Protein AF-A0A0S4X350-F1 (afdb_monomer)

Organism: Ralstonia solanacearum (NCBI:txid305)

Mean predicted aligned error: 10.03 Å

pLDDT: mean 77.31, std 16.61, range [28.33, 95.75]

InterPro domains:
  IPR007729 2-keto-3-deoxy-galactonokinase [PF05035] (8-112)
  IPR042257 2-keto-3-deoxy-galactonokinase, C-terminal domain [G3DSA:3.30.420.310] (6-149)

Nearest PDB structures (foldseek):
  3t69-assembly1_A  TM=7.225E-01  e=5.177E-03  Sinorhizobium meliloti 1021
  7ywj-assembly2_B  TM=5.240E-01  e=4.163E+00  Brevibacillus parabrevis

Radius of gyration: 18.85 Å; Cα contacts (8 Å, |Δi|>4): 206; chains: 1; bounding box: 39×32×60 Å

Foldseek 3Di:
DPPPPPQPLVVVLLCLCAPDPLVVLQVSDAQPAADLVLLQQLLVCCVPVNLVVQSVVLVVCSVPHPDDNNSSRSSNSSVSVSVVVVCLPPDPVHPDALQDEAEADDDPRNLVSNVSVLVVDSSNNHHYHYDDPVRHVCPVVVVVVVVCVVVVNDDDDPPDDD

Sequence (162 aa):
MCIRDRQLAGELLHVITHNTILADSLDSDFAGEVDPEMLLAGARSAGSIGLGRACFMVRTLGQFTIYERNARANFLLGAVLGADLLTLKNSSAIRMNPGTQFVITGKPLLREALAVLVSDDDFFSGKVTVTSSEQQEHLAGCGAIAVARERGLVQTLKVAQA

Solvent-accessible surface area (backbone atoms only — not comparable to full-atom values): 9136 Å² total; per-residue (Å²): 97,81,84,75,69,84,49,64,49,62,60,46,47,51,42,43,29,61,72,40,90,47,10,79,48,34,74,54,47,77,50,85,60,85,42,68,68,35,18,52,51,14,18,53,37,10,72,74,68,33,50,74,54,36,55,52,44,42,44,49,43,59,74,74,51,90,64,51,58,46,45,43,28,16,20,49,50,18,14,42,53,36,44,52,53,53,48,49,66,70,34,85,88,46,87,66,53,45,68,49,50,41,52,40,72,76,58,70,67,60,34,52,47,50,50,52,57,44,71,76,34,85,62,54,68,20,61,75,43,77,60,55,72,76,75,49,75,49,48,68,57,54,49,52,52,54,54,33,40,78,69,69,73,48,82,85,77,77,77,78,87,127

Secondary structure (DSSP, 8-state):
-B--S--HHHHHHHHHHHHSTTHHHHTT---SS--HHHHHHHHHHHHHH-HHHHHHHHHHHHHHS---HHHHHHHHHHHHHHHHHHHHHH-SSS---TT--EEE-SSHHHHHHHHHHHHT-TT--SPEEEPPHHHHTTHHHHHHHHHHHHTTSS--------

Structure (mmCIF, N/CA/C/O backbone):
data_AF-A0A0S4X350-F1
#
_entry.id   AF-A0A0S4X350-F1
#
loop_
_atom_site.group_PDB
_atom_site.id
_atom_site.type_symbol
_atom_site.label_atom_id
_atom_site.label_alt_id
_atom_site.label_comp_id
_atom_site.label_asym_id
_atom_site.label_entity_id
_atom_site.label_seq_id
_atom_site.pdbx_PDB_ins_code
_atom_site.Cartn_x
_atom_site.Cartn_y
_atom_site.Cartn_z
_atom_site.occupancy
_atom_site.B_iso_or_equiv
_atom_site.auth_seq_id
_atom_site.auth_comp_id
_atom_site.auth_asym_id
_atom_site.auth_atom_id
_atom_site.pdbx_PDB_model_num
ATOM 1 N N . MET A 1 1 ? -12.229 2.391 8.511 1.00 31.06 1 MET A N 1
ATOM 2 C CA . MET A 1 1 ? -12.027 0.931 8.363 1.00 31.06 1 MET A CA 1
ATOM 3 C C . MET A 1 1 ? -10.586 0.626 8.743 1.00 31.06 1 MET A C 1
ATOM 5 O O . MET A 1 1 ? -9.697 1.250 8.186 1.00 31.06 1 MET A O 1
ATOM 9 N N . CYS A 1 2 ? -10.349 -0.216 9.752 1.00 28.33 2 CYS A N 1
ATOM 10 C CA . CYS A 1 2 ? -8.988 -0.596 10.142 1.00 28.33 2 CYS A CA 1
ATOM 11 C C . CYS A 1 2 ? -8.604 -1.795 9.272 1.00 28.33 2 CYS A C 1
ATOM 13 O O . CYS A 1 2 ? -9.197 -2.861 9.447 1.00 28.33 2 CYS A O 1
ATOM 15 N N . ILE A 1 3 ? -7.712 -1.609 8.297 1.00 37.78 3 ILE A N 1
ATOM 16 C CA . ILE A 1 3 ? -7.268 -2.697 7.418 1.00 37.78 3 ILE A CA 1
ATOM 17 C C . ILE A 1 3 ? -6.452 -3.671 8.276 1.00 37.78 3 ILE A C 1
ATOM 19 O O . ILE A 1 3 ? -5.296 -3.427 8.603 1.00 37.78 3 ILE A O 1
ATOM 23 N N . ARG A 1 4 ? -7.118 -4.735 8.731 1.00 34.03 4 ARG A N 1
ATOM 24 C CA . ARG A 1 4 ? -6.543 -5.880 9.455 1.00 34.03 4 ARG A CA 1
ATOM 25 C C . ARG A 1 4 ? -6.774 -7.191 8.707 1.00 34.03 4 ARG A C 1
ATOM 27 O O . ARG A 1 4 ? -6.658 -8.258 9.303 1.00 34.03 4 ARG A O 1
ATOM 34 N N . ASP A 1 5 ? -7.061 -7.120 7.412 1.00 34.62 5 ASP A N 1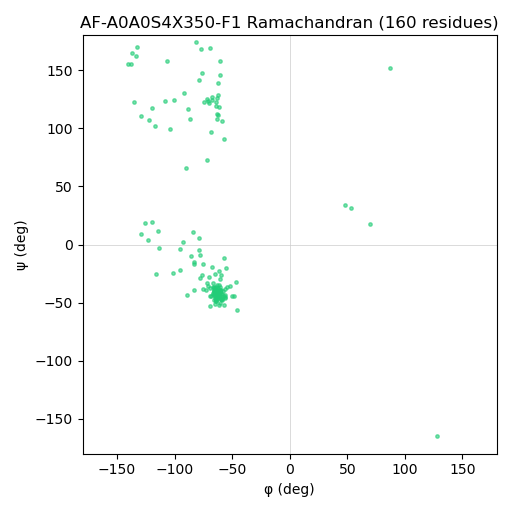
ATOM 35 C CA . ASP A 1 5 ? -6.812 -8.277 6.570 1.00 34.62 5 ASP A CA 1
ATOM 36 C C . ASP A 1 5 ? -5.302 -8.406 6.463 1.00 34.62 5 ASP A C 1
ATOM 38 O O . ASP A 1 5 ? -4.598 -7.465 6.099 1.00 34.62 5 ASP A O 1
ATOM 42 N N . ARG A 1 6 ? -4.797 -9.561 6.880 1.00 39.72 6 ARG A N 1
ATOM 43 C CA . ARG A 1 6 ? -3.437 -10.004 6.615 1.00 39.72 6 ARG A CA 1
ATOM 44 C C . ARG A 1 6 ? -3.286 -9.996 5.097 1.00 39.72 6 ARG A C 1
ATOM 46 O O . ARG A 1 6 ? -3.702 -10.936 4.430 1.00 39.72 6 ARG A O 1
ATOM 53 N N . GLN A 1 7 ? -2.837 -8.872 4.556 1.00 47.78 7 GLN A N 1
ATOM 54 C CA . GLN A 1 7 ? -2.852 -8.658 3.124 1.00 47.78 7 GLN A CA 1
ATOM 55 C C . GLN A 1 7 ? -1.949 -9.697 2.484 1.00 47.78 7 GLN A C 1
ATOM 57 O O . GLN A 1 7 ? -0.782 -9.829 2.865 1.00 47.78 7 GLN A O 1
ATOM 62 N N . LEU A 1 8 ? -2.508 -10.428 1.517 1.00 51.16 8 LEU A N 1
ATOM 63 C CA . LEU A 1 8 ? -1.765 -11.346 0.666 1.00 51.16 8 LEU A CA 1
ATOM 64 C C . LEU A 1 8 ? -0.498 -10.649 0.155 1.00 51.16 8 LEU A C 1
ATOM 66 O O . LEU A 1 8 ? 0.533 -11.292 0.082 1.00 51.16 8 LEU A O 1
ATOM 70 N N . ALA A 1 9 ? -0.537 -9.327 -0.061 1.00 54.09 9 ALA A N 1
ATOM 71 C CA . ALA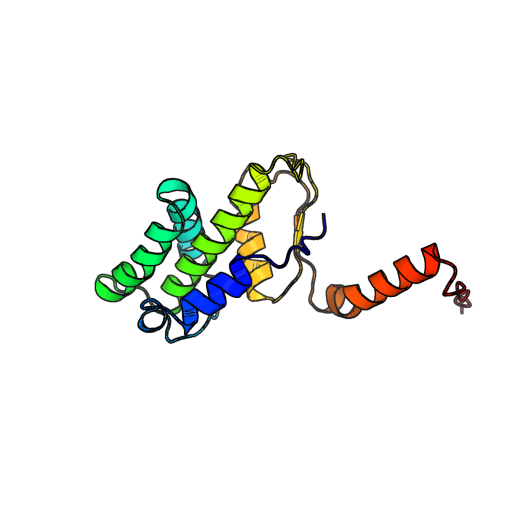 A 1 9 ? 0.618 -8.486 -0.340 1.00 54.09 9 ALA A CA 1
ATOM 72 C C . ALA A 1 9 ? 1.818 -8.671 0.594 1.00 54.09 9 ALA A C 1
ATOM 74 O O . ALA A 1 9 ? 2.928 -8.726 0.096 1.00 54.09 9 ALA A O 1
ATOM 75 N N . GLY A 1 10 ? 1.661 -8.761 1.916 1.00 52.47 10 GLY A N 1
ATOM 76 C CA . GLY A 1 10 ? 2.806 -8.872 2.831 1.00 52.47 10 GLY A CA 1
ATOM 77 C C . GLY A 1 10 ? 3.524 -10.220 2.723 1.00 52.47 10 GLY A C 1
ATOM 78 O O . GLY A 1 10 ? 4.753 -10.273 2.658 1.00 52.47 10 GLY A O 1
ATOM 79 N N . GLU A 1 11 ? 2.756 -11.310 2.660 1.00 62.34 11 GLU A N 1
ATOM 80 C CA . GLU A 1 11 ? 3.289 -12.670 2.502 1.00 62.34 11 GLU A CA 1
ATOM 81 C C . GLU A 1 11 ? 3.751 -12.931 1.062 1.00 62.34 11 GLU A C 1
ATOM 83 O O . GLU A 1 11 ? 4.811 -13.512 0.854 1.00 62.34 11 GLU A O 1
ATOM 88 N N . LEU A 1 12 ? 3.023 -12.424 0.066 1.00 61.28 12 LEU A N 1
ATOM 89 C CA . LEU A 1 12 ? 3.385 -12.479 -1.347 1.00 61.28 12 LEU A CA 1
ATOM 90 C C . LEU A 1 12 ? 4.629 -11.641 -1.637 1.00 61.28 12 LEU A C 1
ATOM 92 O O . LEU A 1 12 ? 5.501 -12.115 -2.348 1.00 61.28 12 LEU A O 1
ATOM 96 N N . LEU A 1 13 ? 4.759 -10.440 -1.069 1.00 57.09 13 LEU A N 1
ATOM 97 C CA . LEU A 1 13 ? 5.970 -9.628 -1.195 1.00 57.09 13 LEU A CA 1
ATOM 98 C C . LEU A 1 13 ? 7.147 -10.343 -0.532 1.00 57.09 13 LEU A C 1
ATOM 100 O O . LEU A 1 13 ? 8.205 -10.438 -1.133 1.00 57.09 13 LEU A O 1
ATOM 104 N N . HIS A 1 14 ? 6.964 -10.934 0.652 1.00 61.66 14 HIS A N 1
ATOM 105 C CA . HIS A 1 14 ? 8.011 -11.740 1.278 1.00 61.66 14 HIS A CA 1
ATOM 106 C C . HIS A 1 14 ? 8.439 -12.926 0.393 1.00 61.66 14 HIS A C 1
ATOM 108 O O . HIS A 1 14 ? 9.631 -13.096 0.143 1.00 61.66 14 HIS A O 1
ATOM 114 N N . VAL A 1 15 ? 7.486 -13.691 -0.150 1.00 57.94 15 VAL A N 1
ATOM 115 C CA . VAL A 1 15 ? 7.748 -14.832 -1.043 1.00 57.94 15 VAL A CA 1
ATOM 116 C C . VAL A 1 15 ? 8.377 -14.390 -2.364 1.00 57.94 15 VAL A C 1
ATOM 118 O O . VAL A 1 15 ? 9.336 -15.008 -2.807 1.00 57.94 15 VAL A O 1
ATOM 121 N N . ILE A 1 16 ? 7.895 -13.320 -2.994 1.00 57.81 16 ILE A N 1
ATOM 122 C CA . ILE A 1 16 ? 8.450 -12.809 -4.253 1.00 57.81 16 ILE A CA 1
ATOM 123 C C . ILE A 1 16 ? 9.876 -12.304 -4.038 1.00 57.81 16 ILE A C 1
ATOM 125 O O . ILE A 1 16 ? 10.765 -12.652 -4.815 1.00 57.81 16 ILE A O 1
ATOM 129 N N . THR A 1 17 ? 10.096 -11.535 -2.974 1.00 55.72 17 THR A N 1
ATOM 130 C CA . THR A 1 17 ? 11.393 -10.934 -2.668 1.00 55.72 17 THR A CA 1
ATOM 131 C C . THR A 1 17 ? 12.433 -11.966 -2.236 1.00 55.72 17 THR A C 1
ATOM 133 O O . THR A 1 17 ? 13.601 -11.730 -2.488 1.00 55.72 17 THR A O 1
ATOM 136 N N . HIS A 1 18 ? 12.058 -13.106 -1.638 1.00 54.59 18 HIS A N 1
ATOM 137 C CA . HIS A 1 18 ? 13.037 -14.060 -1.078 1.00 54.59 18 HIS A CA 1
ATOM 138 C C . HIS A 1 18 ? 13.051 -15.438 -1.757 1.00 54.59 18 HIS A C 1
ATOM 140 O O . HIS A 1 18 ? 14.068 -16.120 -1.735 1.00 54.59 18 HIS A O 1
ATOM 146 N N . ASN A 1 19 ? 11.944 -15.865 -2.370 1.00 44.56 19 ASN A N 1
ATOM 147 C CA . ASN A 1 19 ? 11.730 -17.258 -2.787 1.00 44.56 19 ASN A CA 1
ATOM 148 C C . ASN A 1 19 ? 11.382 -17.399 -4.280 1.00 44.56 19 ASN A C 1
ATOM 150 O O . ASN A 1 19 ? 10.838 -18.423 -4.697 1.00 44.56 19 ASN A O 1
ATOM 154 N N . THR A 1 20 ? 11.663 -16.383 -5.104 1.00 51.38 20 THR A N 1
ATOM 155 C CA . THR A 1 20 ? 11.447 -16.442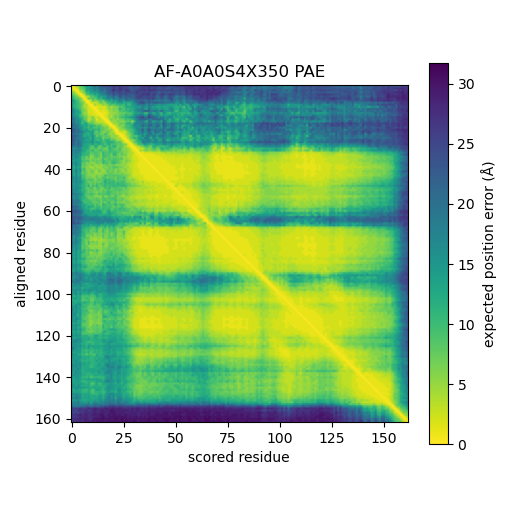 -6.560 1.00 51.38 20 THR A CA 1
ATOM 156 C C . THR A 1 20 ? 12.662 -15.932 -7.332 1.00 51.38 20 THR A C 1
ATOM 158 O O . THR A 1 20 ? 13.554 -15.317 -6.763 1.00 51.38 20 THR A O 1
ATOM 161 N N . ILE A 1 21 ? 12.672 -16.117 -8.657 1.00 50.75 21 ILE A N 1
ATOM 162 C CA . ILE A 1 21 ? 13.702 -15.595 -9.585 1.00 50.75 21 ILE A CA 1
ATOM 163 C C . ILE A 1 21 ? 13.846 -14.049 -9.509 1.00 50.75 21 ILE A C 1
ATOM 165 O O . ILE A 1 21 ? 14.791 -13.472 -10.049 1.00 50.75 21 ILE A O 1
ATOM 169 N N . LEU A 1 22 ? 12.908 -13.361 -8.845 1.00 47.25 22 LEU A N 1
ATOM 170 C CA . LEU A 1 22 ? 12.946 -11.922 -8.575 1.00 47.25 22 LEU A CA 1
ATOM 171 C C . LEU A 1 22 ? 13.789 -11.556 -7.343 1.00 47.25 22 LEU A C 1
ATOM 173 O O . LEU A 1 22 ? 14.178 -10.396 -7.223 1.00 47.25 22 LEU A O 1
ATOM 177 N N . ALA A 1 23 ? 14.126 -12.522 -6.483 1.00 57.59 23 ALA A N 1
ATOM 178 C CA . ALA A 1 23 ? 14.958 -12.312 -5.299 1.00 57.59 23 ALA A CA 1
ATOM 179 C C . ALA A 1 23 ? 16.360 -11.799 -5.659 1.00 57.59 23 ALA A C 1
ATOM 181 O O . ALA A 1 23 ? 16.837 -10.851 -5.041 1.00 57.59 23 ALA A O 1
ATOM 182 N N . ASP A 1 24 ? 16.954 -12.322 -6.737 1.00 53.88 24 ASP A N 1
ATOM 183 C CA . ASP A 1 24 ? 18.249 -11.868 -7.271 1.00 53.88 24 ASP A CA 1
ATOM 184 C C . ASP A 1 24 ? 18.206 -10.427 -7.805 1.00 53.88 24 ASP A C 1
ATOM 186 O O . ASP A 1 24 ? 19.222 -9.751 -7.886 1.00 53.88 24 ASP A O 1
ATOM 190 N N . SER A 1 25 ? 17.031 -9.935 -8.215 1.00 53.62 25 SER A N 1
ATOM 191 C CA . SER A 1 25 ? 16.865 -8.547 -8.682 1.00 53.62 25 SER A CA 1
ATOM 192 C C . SER A 1 25 ? 16.621 -7.565 -7.530 1.00 53.62 25 SER A C 1
ATOM 194 O O . SER A 1 25 ? 16.631 -6.352 -7.742 1.00 53.62 25 SER A O 1
ATOM 196 N N . LEU A 1 26 ? 16.388 -8.078 -6.320 1.00 56.75 26 LEU A N 1
ATOM 197 C CA . LEU A 1 26 ? 16.039 -7.313 -5.123 1.00 56.75 26 LEU A CA 1
ATOM 198 C C . LEU A 1 26 ? 17.016 -7.553 -3.964 1.00 56.75 26 LEU A C 1
ATOM 200 O O . LEU A 1 26 ? 16.792 -7.023 -2.877 1.00 56.75 26 LEU A O 1
ATOM 204 N N . ASP A 1 27 ? 18.076 -8.334 -4.185 1.00 55.59 27 ASP A N 1
ATOM 205 C CA . ASP A 1 27 ? 19.030 -8.815 -3.176 1.00 55.59 27 ASP A CA 1
ATOM 206 C C . ASP A 1 27 ? 18.357 -9.399 -1.922 1.00 55.59 27 ASP A C 1
ATOM 208 O O . ASP A 1 27 ? 18.851 -9.255 -0.808 1.00 55.59 27 ASP A O 1
ATOM 212 N N . SER A 1 28 ? 17.200 -10.048 -2.096 1.00 57.59 28 SER A N 1
ATOM 213 C CA . SER A 1 28 ? 16.386 -10.593 -0.996 1.00 57.59 28 SER A CA 1
ATOM 214 C C . SER A 1 28 ? 16.032 -9.596 0.112 1.00 57.59 28 SER A C 1
ATOM 216 O O . SER A 1 28 ? 15.894 -9.978 1.269 1.00 57.59 28 SER A O 1
ATOM 218 N N . ASP A 1 29 ? 15.872 -8.317 -0.215 1.00 59.22 29 ASP A N 1
ATOM 219 C CA . ASP A 1 29 ? 15.585 -7.293 0.787 1.00 59.22 29 ASP A CA 1
ATOM 220 C C . ASP A 1 29 ? 14.434 -6.373 0.326 1.00 59.22 29 ASP A C 1
ATOM 222 O O . ASP A 1 29 ? 14.049 -6.333 -0.848 1.00 59.22 29 ASP A O 1
ATOM 226 N N . PHE A 1 30 ? 13.833 -5.642 1.257 1.00 63.75 30 PHE A N 1
ATOM 227 C CA . PHE A 1 30 ? 12.742 -4.710 0.973 1.00 63.75 30 PHE A CA 1
ATOM 228 C C . PHE A 1 30 ? 13.282 -3.363 0.457 1.00 63.75 30 PHE A C 1
ATOM 230 O O . PHE A 1 30 ? 14.496 -3.150 0.391 1.00 63.75 30 PHE A O 1
ATOM 237 N N . ALA A 1 31 ? 12.384 -2.461 0.045 1.00 75.75 31 ALA A N 1
ATOM 238 C CA . ALA A 1 31 ? 12.761 -1.072 -0.223 1.00 75.75 31 ALA A CA 1
ATOM 239 C C . ALA A 1 31 ? 13.275 -0.420 1.075 1.00 75.75 31 ALA A C 1
ATOM 241 O O . ALA A 1 31 ? 12.730 -0.665 2.151 1.00 75.75 31 ALA A O 1
ATOM 242 N N . GLY A 1 32 ? 14.340 0.371 0.974 1.00 76.25 32 GLY A N 1
ATOM 243 C CA . GLY A 1 32 ? 14.928 1.073 2.118 1.00 76.25 32 GLY A CA 1
ATOM 244 C C . GLY A 1 32 ? 14.198 2.379 2.426 1.00 76.25 32 GLY A C 1
ATOM 245 O O . GLY A 1 32 ? 13.952 2.698 3.586 1.00 76.25 32 GLY A O 1
ATOM 246 N N . GLU A 1 33 ? 13.795 3.088 1.375 1.00 88.25 33 GLU A N 1
ATOM 247 C CA . GLU A 1 33 ? 13.054 4.350 1.423 1.00 88.25 33 GLU A CA 1
ATOM 248 C C . GLU A 1 33 ? 11.988 4.369 0.326 1.00 88.25 33 GLU A C 1
ATOM 250 O O . GLU A 1 33 ? 12.120 3.660 -0.680 1.00 88.25 33 GLU A O 1
ATOM 255 N N . VAL A 1 34 ? 10.928 5.159 0.511 1.00 89.69 34 VAL A N 1
ATOM 256 C CA . VAL A 1 34 ? 9.879 5.292 -0.503 1.00 89.69 34 VAL A CA 1
ATOM 257 C C . VAL A 1 34 ? 10.383 6.157 -1.655 1.00 89.69 34 VAL A C 1
ATOM 259 O O . VAL A 1 34 ? 10.748 7.311 -1.463 1.00 89.69 34 VAL A O 1
ATOM 262 N N . ASP A 1 35 ? 10.351 5.591 -2.858 1.00 93.69 35 ASP A N 1
ATOM 263 C CA . ASP A 1 35 ? 10.522 6.286 -4.136 1.00 93.69 35 ASP A CA 1
ATOM 264 C C . ASP A 1 35 ? 9.130 6.411 -4.780 1.00 93.69 35 ASP A C 1
ATOM 266 O O . ASP A 1 35 ? 8.625 5.427 -5.337 1.00 93.69 35 ASP A O 1
ATOM 270 N N . PRO A 1 36 ? 8.467 7.582 -4.674 1.00 94.62 36 PRO A N 1
ATOM 271 C CA . PRO A 1 36 ? 7.096 7.756 -5.144 1.00 94.62 36 PRO A CA 1
ATOM 272 C C . PRO A 1 36 ? 6.931 7.501 -6.642 1.00 94.62 36 PRO A C 1
ATOM 274 O O . PRO A 1 36 ? 5.915 6.949 -7.055 1.00 94.62 36 PRO A O 1
ATOM 277 N N . GLU A 1 37 ? 7.914 7.873 -7.465 1.00 94.69 37 GLU A N 1
ATOM 278 C CA . GLU A 1 37 ? 7.812 7.733 -8.917 1.00 94.69 37 GLU A CA 1
ATOM 279 C C . GLU A 1 37 ? 7.738 6.254 -9.299 1.00 94.69 37 GLU A C 1
ATOM 281 O O . GLU A 1 37 ? 6.810 5.820 -9.994 1.00 94.69 37 GLU A O 1
ATOM 286 N N . MET A 1 38 ? 8.679 5.466 -8.778 1.00 93.88 38 MET A N 1
ATOM 287 C CA . MET A 1 38 ? 8.747 4.038 -9.060 1.00 93.88 38 MET A CA 1
ATOM 288 C C . MET A 1 38 ? 7.613 3.266 -8.396 1.00 93.88 38 MET A C 1
ATOM 290 O O . MET A 1 38 ? 7.057 2.352 -9.009 1.00 93.88 38 MET A O 1
ATOM 294 N N . LEU A 1 39 ? 7.206 3.669 -7.191 1.00 94.50 39 LEU A N 1
ATOM 295 C CA . LEU A 1 39 ? 6.037 3.122 -6.510 1.00 94.50 39 LEU A CA 1
ATOM 296 C C . LEU A 1 39 ? 4.769 3.285 -7.363 1.00 94.50 39 LEU A C 1
ATOM 298 O O . LEU A 1 39 ? 4.064 2.312 -7.643 1.00 94.50 39 LEU A O 1
ATOM 302 N N . LEU A 1 40 ? 4.496 4.498 -7.840 1.00 95.75 40 LEU A N 1
ATOM 303 C CA . LEU A 1 40 ? 3.325 4.769 -8.670 1.00 95.75 40 LEU A CA 1
ATOM 304 C C . LEU A 1 40 ? 3.417 4.077 -10.039 1.00 95.75 40 LEU A C 1
ATOM 306 O O . LEU A 1 40 ? 2.416 3.562 -10.544 1.00 95.75 40 LEU A O 1
ATOM 310 N N . ALA A 1 41 ? 4.613 3.993 -10.632 1.00 94.62 41 ALA A N 1
ATOM 311 C CA . ALA A 1 41 ? 4.838 3.245 -11.869 1.00 94.62 41 ALA A CA 1
ATOM 312 C C . ALA A 1 41 ? 4.512 1.750 -11.709 1.00 94.62 41 ALA A C 1
ATOM 314 O O . ALA A 1 41 ? 3.869 1.156 -12.584 1.00 94.62 41 ALA A O 1
ATOM 315 N N . GLY A 1 42 ? 4.889 1.159 -10.575 1.00 93.44 42 GLY A N 1
ATOM 316 C CA . GLY A 1 42 ? 4.546 -0.210 -10.210 1.00 93.44 42 GLY A CA 1
ATOM 317 C C . GLY A 1 42 ? 3.039 -0.427 -10.104 1.00 93.44 42 GLY A C 1
ATOM 318 O O . GLY A 1 42 ? 2.495 -1.333 -10.743 1.00 93.44 42 GLY A O 1
ATOM 319 N N . ALA A 1 43 ? 2.347 0.438 -9.357 1.00 94.06 43 ALA A N 1
ATOM 320 C CA . ALA A 1 43 ? 0.898 0.359 -9.163 1.00 94.06 43 ALA A CA 1
ATOM 321 C C . ALA A 1 43 ? 0.127 0.464 -10.490 1.00 94.06 43 ALA A C 1
ATOM 323 O O . ALA A 1 43 ? -0.729 -0.375 -10.785 1.00 94.06 43 ALA A O 1
ATOM 324 N N . ARG A 1 44 ? 0.486 1.434 -11.344 1.00 94.62 44 ARG A N 1
ATOM 325 C CA . ARG A 1 44 ? -0.100 1.593 -12.688 1.00 94.62 44 ARG A CA 1
ATOM 326 C C . ARG A 1 44 ? 0.166 0.385 -13.585 1.00 94.62 44 ARG A C 1
ATOM 328 O O . ARG A 1 44 ? -0.717 -0.042 -14.333 1.00 94.62 44 ARG A O 1
ATOM 335 N N . SER A 1 45 ? 1.362 -0.196 -13.503 1.00 92.69 45 SER A N 1
ATOM 336 C CA . SER A 1 45 ? 1.703 -1.407 -14.256 1.00 92.69 45 SER A CA 1
ATOM 337 C C . SER A 1 45 ? 0.835 -2.585 -13.810 1.00 92.69 45 SER A C 1
ATOM 339 O O . SER A 1 45 ? 0.192 -3.225 -14.637 1.00 92.69 45 SER A O 1
ATOM 341 N N . ALA A 1 46 ? 0.712 -2.836 -12.505 1.00 90.94 46 ALA A N 1
ATOM 342 C CA . ALA A 1 46 ? -0.147 -3.909 -12.006 1.00 90.94 46 ALA A CA 1
ATOM 343 C C . ALA A 1 46 ? -1.622 -3.717 -12.398 1.00 90.94 46 ALA A C 1
ATOM 345 O O . ALA A 1 46 ? -2.271 -4.687 -12.788 1.00 90.94 46 ALA A O 1
ATOM 346 N N . GLY A 1 47 ? -2.131 -2.482 -12.362 1.00 88.56 47 GLY A N 1
ATOM 347 C CA . GLY A 1 47 ? -3.499 -2.170 -12.782 1.00 88.56 47 GLY A CA 1
ATOM 348 C C . GLY A 1 47 ? -3.758 -2.355 -14.283 1.00 88.56 47 GLY A C 1
ATOM 349 O O . GLY A 1 47 ? -4.854 -2.753 -14.665 1.00 88.56 47 GLY A O 1
ATOM 350 N N . SER A 1 48 ? -2.762 -2.107 -15.140 1.00 90.38 48 SER A N 1
ATOM 351 C CA . SER A 1 48 ? -2.921 -2.170 -16.603 1.00 90.38 48 SER A CA 1
ATOM 352 C C . SER A 1 48 ? -2.649 -3.553 -17.195 1.00 90.38 48 SER A C 1
ATOM 354 O O . SER A 1 48 ? -3.393 -4.015 -18.060 1.00 90.38 48 SER A O 1
ATOM 356 N N . ILE A 1 49 ? -1.592 -4.234 -16.742 1.00 87.56 49 ILE A N 1
ATOM 357 C CA . ILE A 1 49 ? -1.153 -5.516 -17.315 1.00 87.56 49 ILE A CA 1
ATOM 358 C C . ILE A 1 49 ? -1.314 -6.701 -16.356 1.00 87.56 49 ILE A C 1
ATOM 360 O O . ILE A 1 49 ? -1.094 -7.846 -16.763 1.00 87.56 49 ILE A O 1
ATOM 364 N N . GLY A 1 50 ? -1.752 -6.459 -15.121 1.00 86.38 50 GLY A N 1
ATOM 365 C CA . GLY A 1 50 ? -1.899 -7.467 -14.075 1.00 86.38 50 GLY A CA 1
ATOM 366 C C . GLY A 1 50 ? -0.614 -7.682 -13.273 1.00 86.38 50 GLY A C 1
ATOM 367 O O . GLY A 1 50 ? 0.502 -7.531 -13.781 1.00 86.38 50 GLY A O 1
ATOM 368 N N . LEU A 1 51 ? -0.779 -8.092 -12.012 1.00 85.12 51 LEU A N 1
ATOM 369 C CA . LEU A 1 51 ? 0.309 -8.221 -11.037 1.00 85.12 51 LEU A CA 1
ATOM 370 C C . LEU A 1 51 ? 1.445 -9.137 -11.516 1.00 85.12 51 LEU A C 1
ATOM 372 O O . LEU A 1 51 ? 2.604 -8.751 -11.445 1.00 85.12 51 LEU A O 1
ATOM 376 N N . GLY A 1 52 ? 1.135 -10.312 -12.073 1.00 80.94 52 GLY A N 1
ATOM 377 C CA . GLY A 1 52 ? 2.163 -11.265 -12.516 1.00 80.94 52 GLY A CA 1
ATOM 378 C C . GLY A 1 52 ? 3.102 -10.703 -13.592 1.00 80.94 52 GLY A C 1
ATOM 379 O O . GLY A 1 52 ? 4.312 -10.918 -13.530 1.00 80.94 52 GLY A O 1
ATOM 380 N N . ARG A 1 53 ? 2.568 -9.926 -14.548 1.00 83.62 53 ARG A N 1
ATOM 381 C CA . ARG A 1 53 ? 3.391 -9.265 -15.574 1.00 83.62 53 ARG A CA 1
ATOM 382 C C . ARG A 1 53 ? 4.189 -8.098 -14.996 1.00 83.62 53 ARG A C 1
ATOM 384 O O . ARG A 1 53 ? 5.362 -7.967 -15.329 1.00 83.62 53 ARG A O 1
ATOM 391 N N . ALA A 1 54 ? 3.602 -7.313 -14.093 1.00 86.56 54 ALA A N 1
ATOM 392 C CA . ALA A 1 54 ? 4.323 -6.254 -13.388 1.00 86.56 54 ALA A CA 1
ATOM 393 C C . ALA A 1 54 ? 5.487 -6.814 -12.545 1.00 86.56 54 ALA A C 1
ATOM 395 O O . ALA A 1 54 ? 6.593 -6.286 -12.595 1.00 86.56 54 ALA A O 1
ATOM 396 N N . CYS A 1 55 ? 5.296 -7.940 -11.851 1.00 82.00 55 CYS A N 1
ATOM 397 C CA . CYS A 1 55 ? 6.373 -8.619 -11.130 1.00 82.00 55 CYS A CA 1
ATOM 398 C C . CYS A 1 55 ? 7.505 -9.059 -12.071 1.00 82.00 55 CYS A C 1
ATOM 400 O O . CYS A 1 55 ? 8.673 -8.871 -11.748 1.00 82.00 55 CYS A O 1
ATOM 402 N N . PHE A 1 56 ? 7.188 -9.584 -13.260 1.00 80.75 56 PHE A N 1
ATOM 403 C CA . PHE A 1 56 ? 8.211 -9.946 -14.248 1.00 80.75 56 PHE A CA 1
ATOM 404 C C . PHE A 1 56 ? 9.012 -8.730 -14.747 1.00 80.75 56 PHE A C 1
ATOM 406 O O . PHE A 1 56 ? 10.223 -8.837 -14.944 1.00 80.75 56 PHE A O 1
ATOM 413 N N . MET A 1 57 ? 8.379 -7.556 -14.877 1.00 82.81 57 MET A N 1
ATOM 414 C CA . MET A 1 57 ? 9.071 -6.320 -15.270 1.00 82.81 57 MET A CA 1
ATOM 415 C C . MET A 1 57 ? 10.171 -5.912 -14.288 1.00 82.81 57 MET A C 1
ATOM 417 O O . MET A 1 57 ? 11.168 -5.349 -14.726 1.00 82.81 57 MET A O 1
ATOM 421 N N . VAL A 1 58 ? 10.059 -6.241 -12.996 1.00 81.75 58 VAL A N 1
ATOM 422 C CA . VAL A 1 58 ? 11.118 -5.978 -12.000 1.00 81.75 58 VAL A CA 1
ATOM 423 C C . VAL A 1 58 ? 12.442 -6.623 -12.426 1.00 81.75 58 VAL A C 1
ATOM 425 O O . VAL A 1 58 ? 13.502 -6.008 -12.306 1.00 81.75 58 VAL A O 1
ATOM 428 N N . ARG A 1 59 ? 12.383 -7.827 -13.011 1.00 73.56 59 ARG A N 1
ATOM 429 C CA . ARG A 1 59 ? 13.559 -8.510 -13.562 1.00 73.56 59 ARG A CA 1
ATOM 430 C C . ARG A 1 59 ? 14.110 -7.803 -14.793 1.00 73.56 59 ARG A C 1
ATOM 432 O O . ARG A 1 59 ? 15.317 -7.619 -14.900 1.00 73.56 59 ARG A O 1
ATOM 439 N N . THR A 1 60 ? 13.238 -7.392 -15.712 1.00 76.69 60 THR A N 1
ATOM 440 C CA . THR A 1 60 ? 13.639 -6.663 -16.925 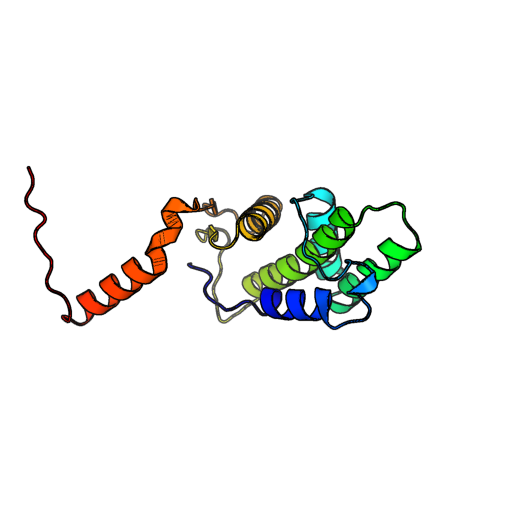1.00 76.69 60 THR A CA 1
ATOM 441 C C . THR A 1 60 ? 14.295 -5.328 -16.577 1.00 76.69 60 THR A C 1
ATOM 443 O O . THR A 1 60 ? 15.338 -5.005 -17.138 1.00 76.69 60 THR A O 1
ATOM 446 N N . LEU A 1 61 ? 13.749 -4.591 -15.604 1.00 76.94 61 LEU A N 1
ATOM 447 C CA . LEU A 1 61 ? 14.353 -3.361 -15.091 1.00 76.94 61 LEU A CA 1
ATOM 448 C C . LEU A 1 61 ? 15.769 -3.640 -14.575 1.00 76.94 61 LEU A C 1
ATOM 450 O O . LEU A 1 61 ? 16.703 -2.933 -14.936 1.00 76.94 61 LEU A O 1
ATOM 454 N N . GLY A 1 62 ? 15.969 -4.723 -13.822 1.00 67.62 62 GLY A N 1
ATOM 455 C CA . GLY A 1 62 ? 17.295 -5.081 -13.324 1.00 67.62 62 GLY A CA 1
ATOM 456 C C . GLY A 1 62 ? 18.316 -5.517 -14.379 1.00 67.62 62 GLY A C 1
ATOM 457 O O . GLY A 1 62 ? 19.506 -5.466 -14.095 1.00 67.62 62 GLY A O 1
ATOM 458 N N . GLN A 1 63 ? 17.879 -5.926 -15.572 1.00 64.06 63 GLN A N 1
ATOM 459 C CA . GLN A 1 63 ? 18.764 -6.405 -16.641 1.00 64.06 63 GLN A CA 1
ATOM 460 C C . GLN A 1 63 ? 19.027 -5.365 -17.738 1.00 64.06 63 GLN A C 1
ATOM 462 O O . GLN A 1 63 ? 20.042 -5.456 -18.423 1.00 64.06 63 GLN A O 1
ATOM 467 N N . PHE A 1 64 ? 18.122 -4.401 -17.924 1.00 60.31 64 PHE A N 1
ATOM 468 C CA . PHE A 1 64 ? 18.127 -3.512 -19.092 1.00 60.31 64 PHE A CA 1
ATOM 469 C C . PHE A 1 64 ? 18.042 -2.021 -18.751 1.00 60.31 64 PHE A C 1
ATOM 471 O O . PHE A 1 64 ? 17.867 -1.200 -19.650 1.00 60.31 64 PHE A O 1
ATOM 478 N N . THR A 1 65 ? 18.161 -1.645 -17.475 1.00 65.31 65 THR A N 1
ATOM 479 C CA . THR A 1 65 ? 18.126 -0.238 -17.053 1.00 65.31 65 THR A CA 1
ATOM 480 C C . THR A 1 65 ? 19.195 0.071 -16.009 1.00 65.31 65 THR A C 1
ATOM 482 O O . THR A 1 65 ? 19.748 -0.831 -15.386 1.00 65.31 65 THR A O 1
ATOM 485 N N . ILE A 1 66 ? 19.452 1.364 -15.806 1.00 69.81 66 ILE A N 1
ATOM 486 C CA . ILE A 1 66 ? 20.332 1.897 -14.755 1.00 69.81 66 ILE A CA 1
ATOM 487 C C . ILE A 1 66 ? 19.618 2.060 -13.400 1.00 69.81 66 ILE A C 1
ATOM 489 O O . ILE A 1 66 ? 20.150 2.723 -12.516 1.00 69.81 66 ILE A O 1
ATOM 493 N N . TYR A 1 67 ? 18.398 1.529 -13.233 1.00 71.44 67 TYR A N 1
ATOM 494 C CA . TYR A 1 67 ? 17.655 1.715 -11.987 1.00 71.44 67 TYR A CA 1
ATOM 495 C C . TYR A 1 67 ? 18.321 0.979 -10.823 1.00 71.44 67 TYR A C 1
ATOM 497 O O . TYR A 1 67 ? 18.498 -0.243 -10.847 1.00 71.44 67 TYR A O 1
ATOM 505 N N . GLU A 1 68 ? 18.614 1.747 -9.777 1.00 79.06 68 GLU A N 1
ATOM 506 C CA . GLU A 1 68 ? 19.151 1.268 -8.509 1.00 79.06 68 GLU A CA 1
ATOM 507 C C . GLU A 1 68 ? 18.203 0.269 -7.828 1.00 79.06 68 GLU A C 1
ATOM 509 O O . GLU A 1 68 ? 16.985 0.250 -8.044 1.00 79.06 68 GLU A O 1
ATOM 514 N N . ARG A 1 69 ? 18.754 -0.562 -6.940 1.00 83.50 69 ARG A N 1
ATOM 515 C CA . ARG A 1 69 ? 18.001 -1.596 -6.210 1.00 83.50 69 ARG A CA 1
ATOM 516 C C . ARG A 1 69 ? 16.723 -1.051 -5.549 1.00 83.50 69 ARG A C 1
ATOM 518 O O . ARG A 1 69 ? 15.671 -1.680 -5.671 1.00 83.50 69 ARG A O 1
ATOM 525 N N . ASN A 1 70 ? 16.796 0.114 -4.897 1.00 85.62 70 ASN A N 1
ATOM 526 C CA . ASN A 1 70 ? 15.662 0.722 -4.189 1.00 85.62 70 ASN A CA 1
ATOM 527 C C . ASN A 1 70 ? 14.505 1.103 -5.131 1.00 85.62 70 ASN A C 1
ATOM 529 O O . ASN A 1 70 ? 13.344 0.881 -4.793 1.00 85.62 70 ASN A O 1
ATOM 533 N N . ALA A 1 71 ? 14.811 1.592 -6.336 1.00 88.19 71 ALA A N 1
ATOM 534 C CA . ALA A 1 71 ? 13.818 1.910 -7.363 1.00 88.19 71 ALA A CA 1
ATOM 535 C C . ALA A 1 71 ? 13.051 0.651 -7.804 1.00 88.19 71 ALA A C 1
ATOM 537 O O . ALA A 1 71 ? 11.821 0.638 -7.861 1.00 88.19 71 ALA A O 1
ATOM 538 N N . ARG A 1 72 ? 13.764 -0.462 -8.034 1.00 87.25 72 ARG A N 1
ATOM 539 C CA . ARG A 1 72 ? 13.149 -1.761 -8.381 1.00 87.25 72 ARG A CA 1
ATOM 540 C C . ARG A 1 72 ? 12.274 -2.303 -7.247 1.00 87.25 72 ARG A C 1
ATOM 542 O O . ARG A 1 72 ? 11.182 -2.813 -7.501 1.00 87.25 72 ARG A O 1
ATOM 549 N N . ALA A 1 73 ? 12.730 -2.161 -6.004 1.00 86.31 73 ALA A N 1
ATOM 550 C CA . ALA A 1 73 ? 11.972 -2.565 -4.826 1.00 86.31 73 ALA A CA 1
ATOM 551 C C . ALA A 1 73 ? 10.698 -1.722 -4.640 1.00 86.31 73 ALA A C 1
ATOM 553 O O . ALA A 1 73 ? 9.643 -2.282 -4.345 1.00 86.31 73 ALA A O 1
ATOM 554 N N . ASN A 1 74 ? 10.760 -0.409 -4.887 1.00 91.31 74 ASN A N 1
ATOM 555 C CA . ASN A 1 74 ? 9.585 0.464 -4.878 1.00 91.31 74 ASN A CA 1
ATOM 556 C C . ASN A 1 74 ? 8.605 0.128 -6.004 1.00 91.31 74 ASN A C 1
ATOM 558 O O . ASN A 1 74 ? 7.404 0.062 -5.753 1.00 91.31 74 ASN A O 1
ATOM 562 N N . PHE A 1 75 ? 9.088 -0.188 -7.208 1.00 92.31 75 PHE A N 1
ATOM 563 C CA . PHE A 1 75 ? 8.222 -0.663 -8.290 1.00 92.31 75 PHE A CA 1
ATOM 564 C C . PHE A 1 75 ? 7.461 -1.933 -7.899 1.00 92.31 75 PHE A C 1
ATOM 566 O O . PHE A 1 75 ? 6.245 -2.009 -8.078 1.00 92.31 75 PHE A O 1
ATOM 573 N N . LEU A 1 76 ? 8.144 -2.928 -7.323 1.00 88.50 76 LEU A N 1
ATOM 574 C CA . LEU A 1 76 ? 7.465 -4.135 -6.851 1.00 88.50 76 LEU A CA 1
ATOM 575 C C . LEU A 1 76 ? 6.467 -3.817 -5.729 1.00 88.50 76 LEU A C 1
ATOM 577 O O . LEU A 1 76 ? 5.336 -4.303 -5.762 1.00 88.50 76 LEU A O 1
ATOM 581 N N . LEU A 1 77 ? 6.874 -2.999 -4.754 1.00 88.88 77 LEU A N 1
ATOM 582 C CA . LEU A 1 77 ? 6.027 -2.591 -3.635 1.00 88.88 77 LEU A CA 1
ATOM 583 C C . LEU A 1 77 ? 4.739 -1.928 -4.135 1.00 88.88 77 LEU A C 1
ATOM 585 O O . LEU A 1 77 ? 3.648 -2.280 -3.692 1.00 88.88 77 LEU A O 1
ATOM 589 N N . GLY A 1 78 ? 4.860 -1.027 -5.105 1.00 91.94 78 GLY A N 1
ATOM 590 C CA . GLY A 1 78 ? 3.739 -0.338 -5.725 1.00 91.94 78 GLY A CA 1
ATOM 591 C C . GLY A 1 78 ? 2.840 -1.275 -6.519 1.00 91.94 78 GLY A C 1
ATOM 592 O O . GLY A 1 78 ? 1.622 -1.203 -6.392 1.00 91.94 78 GLY A O 1
ATOM 593 N N . ALA A 1 79 ? 3.421 -2.203 -7.285 1.00 91.50 79 ALA A N 1
ATOM 594 C CA . ALA A 1 79 ? 2.661 -3.209 -8.024 1.00 91.50 79 ALA A CA 1
ATOM 595 C C . ALA A 1 79 ? 1.797 -4.068 -7.088 1.00 91.50 79 ALA A C 1
ATOM 597 O O . ALA A 1 79 ? 0.612 -4.278 -7.345 1.00 91.50 79 ALA A O 1
ATOM 598 N N . VAL A 1 80 ? 2.381 -4.521 -5.979 1.00 88.00 80 VAL A N 1
ATOM 599 C CA . VAL A 1 80 ? 1.706 -5.357 -4.986 1.00 88.00 80 VAL A CA 1
ATOM 600 C C . VAL A 1 80 ? 0.632 -4.568 -4.224 1.00 88.00 80 VAL A C 1
ATOM 602 O O . VAL A 1 80 ? -0.526 -4.981 -4.204 1.00 88.00 80 VAL A O 1
ATOM 605 N N . LEU A 1 81 ? 0.975 -3.416 -3.639 1.00 89.19 81 LEU A N 1
ATOM 606 C CA . LEU A 1 81 ? 0.020 -2.606 -2.871 1.00 89.19 81 LEU A CA 1
ATOM 607 C C . LEU A 1 81 ? -1.096 -2.025 -3.754 1.00 89.19 81 LEU A C 1
ATOM 609 O O . LEU A 1 81 ? -2.249 -1.959 -3.331 1.00 89.19 81 LEU A O 1
ATOM 613 N N . GLY A 1 82 ? -0.779 -1.636 -4.990 1.00 90.50 82 GLY A N 1
ATOM 614 C CA . GLY A 1 82 ? -1.757 -1.143 -5.958 1.00 90.50 82 GLY A CA 1
ATOM 615 C C . GLY A 1 82 ? -2.778 -2.211 -6.357 1.00 90.50 82 GLY A C 1
ATOM 616 O O . GLY A 1 82 ? -3.969 -1.913 -6.451 1.00 90.50 82 GLY A O 1
ATOM 617 N N . ALA A 1 83 ? -2.347 -3.466 -6.527 1.00 87.06 83 ALA A N 1
ATOM 618 C CA . ALA A 1 83 ? -3.255 -4.583 -6.795 1.00 87.06 83 ALA A CA 1
ATOM 619 C C . ALA A 1 83 ? -4.220 -4.842 -5.622 1.00 87.06 83 ALA A C 1
ATOM 621 O O . ALA A 1 83 ? -5.413 -5.082 -5.838 1.00 87.06 83 ALA A O 1
ATOM 622 N N . ASP A 1 84 ? -3.732 -4.728 -4.385 1.00 84.25 84 ASP A N 1
ATOM 623 C CA . ASP A 1 84 ? -4.562 -4.825 -3.182 1.00 84.25 84 ASP A CA 1
ATOM 624 C C . ASP A 1 84 ? -5.593 -3.689 -3.114 1.00 84.25 84 ASP A C 1
ATOM 626 O O . ASP A 1 84 ? -6.782 -3.946 -2.916 1.00 84.25 84 ASP A O 1
ATOM 630 N N . LEU A 1 85 ? -5.173 -2.436 -3.333 1.00 86.44 85 LEU A N 1
ATOM 631 C CA . LEU A 1 85 ? -6.081 -1.283 -3.354 1.00 86.44 85 LEU A CA 1
ATOM 632 C C . LEU A 1 85 ? -7.150 -1.425 -4.444 1.00 86.44 85 LEU A C 1
ATOM 634 O O . LEU A 1 85 ? -8.327 -1.184 -4.183 1.00 86.44 85 LEU A O 1
ATOM 638 N N . LEU A 1 86 ? -6.776 -1.872 -5.645 1.00 86.44 86 LEU A N 1
ATOM 639 C CA . LEU A 1 86 ? -7.726 -2.131 -6.729 1.00 86.44 86 LEU A CA 1
ATOM 640 C C . LEU A 1 86 ? -8.749 -3.211 -6.346 1.00 86.44 86 LEU A C 1
ATOM 642 O O . LEU A 1 86 ? -9.938 -3.080 -6.641 1.00 86.44 86 LEU A O 1
ATOM 646 N N . THR A 1 87 ? -8.301 -4.261 -5.658 1.00 82.31 87 THR A N 1
ATOM 647 C CA . THR A 1 87 ? -9.180 -5.327 -5.163 1.00 82.31 87 THR A CA 1
ATOM 648 C C . THR A 1 87 ? -10.157 -4.794 -4.117 1.00 82.31 87 THR A C 1
ATOM 650 O O . THR A 1 87 ? -11.342 -5.116 -4.173 1.00 82.31 87 THR A O 1
ATOM 653 N N . LEU A 1 88 ? -9.702 -3.926 -3.206 1.00 80.44 88 LEU A N 1
ATOM 654 C CA . LEU A 1 88 ? -10.561 -3.288 -2.203 1.00 80.44 88 LEU A CA 1
ATOM 655 C C . LEU A 1 88 ? -11.663 -2.427 -2.835 1.00 80.44 88 LEU A C 1
ATOM 657 O O . LEU A 1 88 ? -12.801 -2.477 -2.375 1.00 80.44 88 LEU A O 1
ATOM 661 N N . LYS A 1 89 ? -11.358 -1.690 -3.909 1.00 83.00 89 LYS A N 1
ATOM 662 C CA . LYS A 1 89 ? -12.350 -0.872 -4.631 1.00 83.00 89 LYS A CA 1
ATOM 663 C C . LYS A 1 89 ? -13.427 -1.698 -5.326 1.00 83.00 89 LYS A C 1
ATOM 665 O O . LYS A 1 89 ? -14.580 -1.285 -5.380 1.00 83.00 89 LYS A O 1
ATOM 670 N N . ASN A 1 90 ? -13.040 -2.848 -5.871 1.00 81.50 90 ASN A N 1
ATOM 671 C CA . ASN A 1 90 ? -13.921 -3.694 -6.676 1.00 81.50 90 ASN A CA 1
ATOM 672 C C . ASN A 1 90 ? -14.595 -4.811 -5.863 1.00 81.50 90 ASN A C 1
ATOM 674 O O . ASN A 1 90 ? -15.410 -5.563 -6.399 1.00 81.50 90 ASN A O 1
ATOM 678 N N . SER A 1 91 ? -14.261 -4.947 -4.579 1.00 75.56 91 SER A N 1
ATOM 679 C CA . SER A 1 91 ? -14.809 -5.988 -3.715 1.00 75.56 91 SER A CA 1
ATOM 680 C C . SER A 1 91 ? -16.273 -5.716 -3.375 1.00 75.56 91 SER A C 1
ATOM 682 O O . SER A 1 91 ? -16.622 -4.688 -2.805 1.00 75.56 91 SER A O 1
ATOM 684 N N . SER A 1 92 ? -17.148 -6.687 -3.638 1.00 69.31 92 SER A N 1
ATOM 685 C CA . SER A 1 92 ? -18.550 -6.629 -3.205 1.00 69.31 92 SER A CA 1
ATOM 686 C C . SER A 1 92 ? -18.730 -6.901 -1.705 1.00 69.31 92 SER A C 1
ATOM 688 O O . SER A 1 92 ? -19.788 -6.599 -1.153 1.00 69.31 92 SER A O 1
ATOM 690 N N . ALA A 1 93 ? -17.719 -7.481 -1.045 1.00 67.56 93 ALA A N 1
ATOM 691 C CA . ALA A 1 93 ? -17.743 -7.790 0.386 1.00 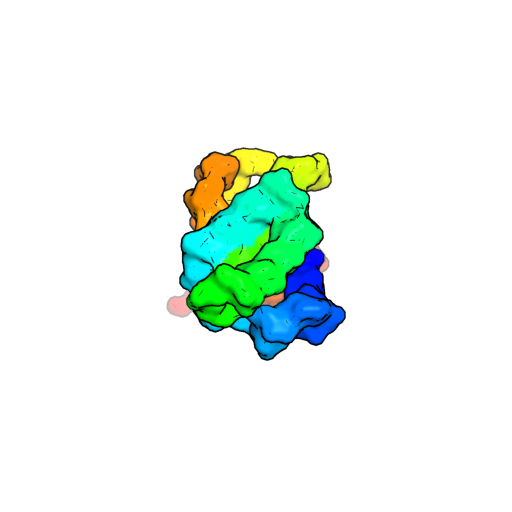67.56 93 ALA A CA 1
ATOM 692 C C . ALA A 1 93 ? -17.480 -6.550 1.253 1.00 67.56 93 ALA A C 1
ATOM 694 O O . ALA A 1 93 ? -17.984 -6.450 2.371 1.00 67.56 93 ALA A O 1
ATOM 695 N N . ILE A 1 94 ? -16.719 -5.590 0.725 1.00 66.31 94 ILE A N 1
ATOM 696 C CA . ILE A 1 94 ? -16.375 -4.343 1.398 1.00 66.31 94 ILE A CA 1
ATOM 697 C C . ILE A 1 94 ? -16.978 -3.222 0.560 1.00 66.31 94 ILE A C 1
ATOM 699 O O . ILE A 1 94 ? -16.433 -2.858 -0.474 1.00 66.31 94 ILE A O 1
ATOM 703 N N . ARG A 1 95 ? -18.110 -2.656 0.993 1.00 66.88 95 ARG A N 1
ATOM 704 C CA . ARG A 1 95 ? -18.712 -1.490 0.325 1.00 66.88 95 ARG A CA 1
ATOM 705 C C . ARG A 1 95 ? -17.871 -0.236 0.580 1.00 66.88 95 ARG A C 1
ATOM 707 O O . ARG A 1 95 ? -18.265 0.625 1.366 1.00 66.88 95 ARG A O 1
ATOM 714 N N . MET A 1 96 ? -16.705 -0.150 -0.054 1.00 72.81 96 MET A N 1
ATOM 715 C CA . MET A 1 96 ? -15.898 1.063 -0.069 1.00 72.81 96 MET A CA 1
ATOM 716 C C . MET A 1 96 ? -16.589 2.106 -0.938 1.00 72.81 96 MET A C 1
ATOM 718 O O . MET A 1 96 ? -16.877 1.872 -2.108 1.00 72.81 96 MET A O 1
ATOM 722 N N . ASN A 1 97 ? -16.862 3.265 -0.348 1.00 81.12 97 ASN A N 1
ATOM 723 C CA . ASN A 1 97 ? -17.281 4.449 -1.086 1.00 81.12 97 ASN A CA 1
ATOM 724 C C . ASN A 1 97 ? -16.124 5.461 -1.121 1.00 81.12 97 ASN A C 1
ATOM 726 O O . ASN A 1 97 ? -15.268 5.417 -0.233 1.00 81.12 97 ASN A O 1
ATOM 730 N N . PRO A 1 98 ? -16.106 6.391 -2.090 1.00 82.19 98 PRO A N 1
ATOM 731 C CA . PRO A 1 98 ? -15.023 7.364 -2.199 1.00 82.19 98 PRO A CA 1
ATOM 732 C C . PRO A 1 98 ? -14.768 8.178 -0.921 1.00 82.19 98 PRO A C 1
ATOM 734 O O . PRO A 1 98 ? -13.627 8.404 -0.531 1.00 82.19 98 PRO A O 1
ATOM 737 N N . GLY A 1 99 ? -15.835 8.529 -0.195 1.00 83.81 99 GLY A N 1
ATOM 738 C CA . GLY A 1 99 ? -15.764 9.282 1.061 1.00 83.81 99 GLY A CA 1
ATOM 739 C C . GLY A 1 99 ? -15.380 8.462 2.300 1.00 83.81 99 GLY A C 1
ATOM 740 O O . GLY A 1 99 ? -15.430 8.984 3.415 1.00 83.81 99 GLY A O 1
ATOM 741 N N . THR A 1 100 ? -15.031 7.181 2.156 1.00 84.94 100 THR A N 1
ATOM 742 C CA . THR A 1 100 ? -14.719 6.310 3.294 1.00 84.94 100 THR A CA 1
ATOM 743 C C . THR A 1 100 ? -13.425 6.767 3.957 1.00 84.94 100 THR A C 1
ATOM 745 O O . THR A 1 100 ? -12.390 6.884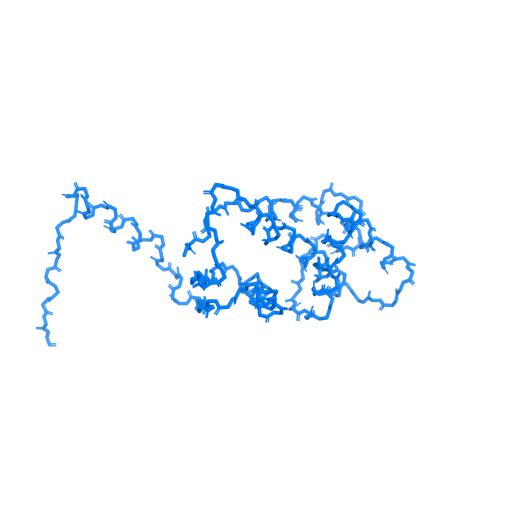 3.309 1.00 84.94 100 THR A O 1
ATOM 748 N N . GLN A 1 101 ? -13.458 6.986 5.276 1.00 85.94 101 GLN A N 1
ATOM 749 C CA . GLN A 1 101 ? -12.253 7.328 6.031 1.00 85.94 101 GLN A CA 1
ATOM 750 C C . GLN A 1 101 ? -11.219 6.194 5.962 1.00 85.94 101 GLN A C 1
ATOM 752 O O . GLN A 1 101 ? -11.508 5.042 6.324 1.00 85.94 101 GLN A O 1
ATOM 757 N N . PHE A 1 102 ? -9.992 6.564 5.598 1.00 85.19 102 PHE A N 1
ATOM 758 C CA . PHE A 1 102 ? -8.855 5.667 5.470 1.00 85.19 102 PHE A CA 1
ATOM 759 C C . PHE A 1 102 ? -7.862 5.902 6.614 1.00 85.19 102 PHE A C 1
ATOM 761 O O . PHE A 1 102 ? -7.398 7.021 6.826 1.00 85.19 102 PHE A O 1
ATOM 768 N N . VAL A 1 103 ? -7.546 4.859 7.383 1.00 88.56 103 VAL A N 1
ATOM 769 C CA . VAL A 1 103 ? -6.584 4.938 8.494 1.00 88.56 103 VAL A CA 1
ATOM 770 C C . VAL A 1 103 ? -5.448 3.968 8.21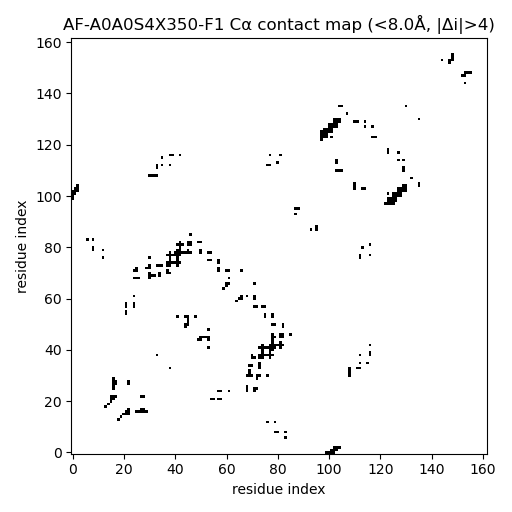5 1.00 88.56 103 VAL A C 1
ATOM 772 O O . VAL A 1 103 ? -5.674 2.761 8.139 1.00 88.56 103 VAL A O 1
ATOM 775 N N . ILE A 1 104 ? -4.239 4.503 8.066 1.00 88.31 104 ILE A N 1
ATOM 776 C CA . ILE A 1 104 ? -3.043 3.753 7.687 1.00 88.31 104 ILE A CA 1
ATOM 777 C C . ILE A 1 104 ? -2.209 3.473 8.937 1.00 88.31 104 ILE A C 1
ATOM 779 O O . ILE A 1 104 ? -1.831 4.380 9.684 1.00 88.31 104 ILE A O 1
ATOM 783 N N . THR A 1 105 ? -1.941 2.192 9.156 1.00 84.31 105 THR A N 1
ATOM 784 C CA . THR A 1 105 ? -1.215 1.615 10.292 1.00 84.31 105 THR A CA 1
ATOM 785 C C . THR A 1 105 ? -0.271 0.532 9.764 1.00 84.31 105 THR A C 1
ATOM 787 O O . THR A 1 105 ? -0.482 0.007 8.672 1.00 84.31 105 THR A O 1
ATOM 790 N N . GLY A 1 106 ? 0.801 0.231 10.489 1.00 80.25 106 GLY A N 1
ATOM 791 C CA . GLY A 1 106 ? 1.821 -0.743 10.118 1.00 80.25 106 GLY A CA 1
ATOM 792 C C . GLY A 1 106 ? 3.246 -0.194 10.176 1.00 80.25 106 GLY A C 1
ATOM 793 O O . GLY A 1 106 ? 3.532 0.853 10.764 1.00 80.25 106 GLY A O 1
ATOM 794 N N . LYS A 1 107 ? 4.168 -0.929 9.545 1.00 81.06 107 LYS A N 1
ATOM 795 C CA . LYS A 1 107 ? 5.588 -0.552 9.475 1.00 81.06 107 LYS A CA 1
ATOM 796 C C . LYS A 1 107 ? 5.762 0.809 8.774 1.00 81.06 107 LYS A C 1
ATOM 798 O O . LYS A 1 107 ? 5.006 1.087 7.845 1.00 81.06 107 LYS A O 1
ATOM 803 N N . PRO A 1 108 ? 6.750 1.640 9.172 1.00 84.06 108 PRO A N 1
ATOM 804 C CA . PRO A 1 108 ? 6.971 2.980 8.611 1.00 84.06 108 PRO A CA 1
ATOM 805 C C . PRO A 1 108 ? 6.910 3.047 7.081 1.00 84.06 108 PRO A C 1
ATOM 807 O O . PRO A 1 108 ? 6.034 3.725 6.555 1.00 84.06 108 PRO A O 1
ATOM 810 N N . LEU A 1 109 ? 7.729 2.247 6.396 1.00 83.94 109 LEU A N 1
ATOM 811 C CA . LEU A 1 109 ? 7.806 2.218 4.934 1.00 83.94 109 LEU A CA 1
ATOM 812 C C . LEU A 1 109 ? 6.464 1.878 4.261 1.00 83.94 109 LEU A C 1
ATOM 814 O O . LEU A 1 109 ? 6.072 2.509 3.288 1.00 83.94 109 LEU A O 1
ATOM 818 N N . LEU A 1 110 ? 5.724 0.898 4.796 1.00 84.56 110 LEU A N 1
ATOM 819 C CA . LEU A 1 110 ? 4.423 0.505 4.242 1.00 84.56 110 LEU A CA 1
ATOM 820 C C . LEU A 1 110 ? 3.365 1.589 4.446 1.00 84.56 110 LEU A C 1
ATOM 822 O O . LEU A 1 110 ? 2.532 1.795 3.567 1.00 84.56 110 LEU A O 1
ATOM 826 N N . ARG A 1 111 ? 3.391 2.279 5.595 1.00 88.44 111 ARG A N 1
ATOM 827 C CA . ARG A 1 111 ? 2.473 3.394 5.855 1.00 88.44 111 ARG A CA 1
ATOM 828 C C . ARG A 1 111 ? 2.697 4.524 4.863 1.00 88.44 111 ARG A C 1
ATOM 830 O O . ARG A 1 111 ? 1.730 5.052 4.328 1.00 88.44 111 ARG A O 1
ATOM 837 N N . GLU A 1 112 ? 3.956 4.872 4.637 1.00 91.00 112 GLU A N 1
ATOM 838 C CA . GLU A 1 112 ? 4.344 5.926 3.708 1.00 91.00 112 GLU A CA 1
ATOM 839 C C . GLU A 1 112 ? 3.989 5.553 2.265 1.00 91.00 112 GLU A C 1
ATOM 841 O O . GLU A 1 112 ? 3.308 6.320 1.590 1.00 91.00 112 GLU A O 1
ATOM 846 N N . ALA A 1 113 ? 4.318 4.335 1.826 1.00 90.94 113 ALA A N 1
ATOM 847 C CA . ALA A 1 113 ? 3.962 3.856 0.494 1.00 90.94 113 ALA A CA 1
ATOM 848 C C . ALA A 1 113 ? 2.439 3.844 0.265 1.00 90.94 113 ALA A C 1
ATOM 850 O O . ALA A 1 113 ? 1.957 4.354 -0.743 1.00 90.94 113 ALA A O 1
ATOM 851 N N . LEU A 1 114 ? 1.651 3.323 1.215 1.00 90.94 114 LEU A N 1
ATOM 852 C CA . LEU A 1 114 ? 0.186 3.366 1.125 1.00 90.94 114 LEU A CA 1
ATOM 853 C C . LEU A 1 114 ? -0.349 4.801 1.120 1.00 90.94 114 LEU A C 1
ATOM 855 O O . LEU A 1 114 ? -1.304 5.078 0.401 1.00 90.94 114 LEU A O 1
ATOM 859 N N . ALA A 1 115 ? 0.248 5.711 1.893 1.00 92.00 115 ALA A N 1
ATOM 860 C CA . ALA A 1 115 ? -0.149 7.114 1.892 1.00 92.00 115 ALA A CA 1
ATOM 861 C C . ALA A 1 115 ? 0.077 7.762 0.520 1.00 92.00 115 ALA A C 1
ATOM 863 O O . ALA A 1 115 ? -0.810 8.472 0.050 1.00 92.00 115 ALA A O 1
ATOM 864 N N . VAL A 1 116 ? 1.204 7.471 -0.140 1.00 95.19 116 VAL A N 1
ATOM 865 C CA . VAL A 1 116 ? 1.486 7.934 -1.509 1.00 95.19 116 VAL A CA 1
ATOM 866 C C . VAL A 1 116 ? 0.448 7.387 -2.489 1.00 95.19 116 VAL A C 1
ATOM 868 O O . VAL A 1 116 ? -0.185 8.166 -3.192 1.00 95.19 116 VAL A O 1
ATOM 871 N N . LEU A 1 117 ? 0.213 6.070 -2.494 1.00 93.50 117 LEU A N 1
ATOM 872 C CA . LEU A 1 117 ? -0.729 5.434 -3.426 1.00 93.50 117 LEU A CA 1
ATOM 873 C C . LEU A 1 117 ? -2.167 5.936 -3.263 1.00 93.50 117 LEU A C 1
ATOM 875 O O . LEU A 1 117 ? -2.865 6.139 -4.247 1.00 93.50 117 LEU A O 1
ATOM 879 N N . VAL A 1 118 ? -2.619 6.114 -2.021 1.00 91.75 118 VAL A N 1
ATOM 880 C CA . VAL A 1 118 ? -3.976 6.596 -1.728 1.00 91.75 118 VAL A CA 1
ATOM 881 C C . VAL A 1 118 ? -4.120 8.078 -2.078 1.00 91.75 118 VAL A C 1
ATOM 883 O O . VAL A 1 118 ? -5.192 8.486 -2.506 1.00 91.75 118 VAL A O 1
ATOM 886 N N . SER A 1 119 ? -3.060 8.877 -1.919 1.00 90.75 119 SER A N 1
ATOM 887 C CA . SER A 1 119 ? -3.090 10.310 -2.243 1.00 90.75 119 SER A CA 1
ATOM 888 C C . SER A 1 119 ? -3.023 10.598 -3.748 1.00 90.75 119 SER A C 1
ATOM 890 O O . SER A 1 119 ? -3.509 11.642 -4.166 1.00 90.75 119 SER A O 1
ATOM 892 N N . ASP A 1 120 ? -2.438 9.702 -4.552 1.00 92.44 120 ASP A N 1
ATOM 893 C CA . ASP A 1 120 ? -2.389 9.809 -6.027 1.00 92.44 120 ASP A CA 1
ATOM 894 C C . ASP A 1 120 ? -3.710 9.396 -6.705 1.00 92.44 120 ASP A C 1
ATOM 896 O O . ASP A 1 120 ? -3.85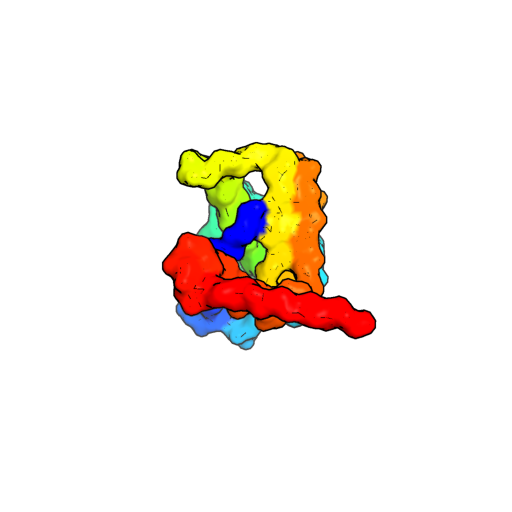7 9.493 -7.920 1.00 92.44 120 ASP A O 1
ATOM 900 N N . ASP A 1 121 ? -4.682 8.905 -5.936 1.00 88.69 121 ASP A N 1
ATOM 901 C CA . ASP A 1 121 ? -5.838 8.200 -6.470 1.00 88.69 121 ASP A CA 1
ATOM 902 C C . ASP A 1 121 ? -7.160 8.861 -6.059 1.00 88.69 121 ASP A C 1
ATOM 904 O O . ASP A 1 121 ? -7.633 8.728 -4.927 1.00 88.69 121 ASP A O 1
ATOM 908 N N . ASP A 1 122 ? -7.792 9.525 -7.033 1.00 88.12 122 ASP A N 1
ATOM 909 C CA . ASP A 1 122 ? -9.027 10.308 -6.879 1.00 88.12 122 ASP A CA 1
ATOM 910 C C . ASP A 1 122 ? -10.203 9.530 -6.269 1.00 88.12 122 ASP A C 1
ATOM 912 O O . ASP A 1 122 ? -11.155 10.126 -5.756 1.00 88.12 122 ASP A O 1
ATOM 916 N N . PHE A 1 123 ? -10.172 8.193 -6.313 1.00 86.69 123 PHE A N 1
ATOM 917 C CA . PHE A 1 123 ? -11.197 7.386 -5.662 1.00 86.69 123 PHE A CA 1
ATOM 918 C C . PHE A 1 123 ? -11.216 7.618 -4.149 1.00 86.69 123 PHE A C 1
ATOM 920 O O . PHE A 1 123 ? -12.286 7.585 -3.550 1.00 86.69 123 PHE A O 1
ATOM 927 N N . PHE A 1 124 ? -10.071 7.844 -3.507 1.00 85.50 124 PHE A N 1
ATOM 928 C CA . PHE A 1 124 ? -9.987 7.989 -2.055 1.00 85.50 124 PHE A CA 1
ATOM 929 C C . PHE A 1 124 ? -10.158 9.451 -1.624 1.00 85.50 124 PHE A C 1
ATOM 931 O O . PHE A 1 124 ? -9.257 10.067 -1.064 1.00 85.50 124 PHE A O 1
ATOM 938 N N . SER A 1 125 ? -11.351 10.006 -1.842 1.00 85.88 125 SER A N 1
ATOM 939 C CA . SER A 1 125 ? -11.676 11.392 -1.472 1.00 85.88 125 SER A CA 1
ATOM 940 C C . SER A 1 125 ? -11.976 11.597 0.021 1.00 85.88 125 SER A C 1
ATOM 942 O O . SER A 1 125 ? -12.115 12.728 0.494 1.00 85.88 125 SER A O 1
ATOM 944 N N . GLY A 1 126 ? -12.104 10.508 0.782 1.00 85.00 126 GLY A N 1
ATOM 945 C CA . GLY A 1 126 ? -12.288 10.526 2.228 1.00 85.00 126 GLY A CA 1
ATOM 946 C C . GLY A 1 126 ? -11.051 10.994 3.003 1.00 85.00 126 GLY A C 1
ATOM 947 O O . GLY A 1 126 ? -9.938 11.088 2.493 1.00 85.00 126 GLY A O 1
ATOM 948 N N . LYS A 1 127 ? -11.226 11.252 4.305 1.00 87.06 127 LYS A N 1
ATOM 949 C CA . LYS A 1 127 ? -10.107 11.628 5.181 1.00 87.06 127 LYS A CA 1
ATOM 950 C C . LYS A 1 127 ? -9.097 10.479 5.282 1.00 87.06 127 LYS A C 1
ATOM 952 O O . LYS A 1 127 ? -9.426 9.424 5.830 1.00 87.06 127 LYS A O 1
ATOM 957 N N . VAL A 1 128 ? -7.863 10.728 4.851 1.00 88.31 128 VAL A N 1
ATOM 958 C CA . VAL A 1 128 ? -6.716 9.833 5.048 1.00 88.31 128 VAL A CA 1
ATOM 959 C C . VAL A 1 128 ? -5.997 10.217 6.340 1.00 88.31 128 VAL A C 1
ATOM 961 O O . VAL A 1 128 ? -5.733 11.386 6.608 1.00 88.31 128 VAL A O 1
ATOM 964 N N . THR A 1 129 ? -5.726 9.246 7.206 1.00 90.25 129 THR A N 1
ATOM 965 C CA . THR A 1 129 ? -5.001 9.447 8.466 1.00 90.25 129 THR A CA 1
ATOM 966 C C . THR A 1 129 ? -3.872 8.438 8.563 1.00 90.25 129 THR A C 1
ATOM 968 O O . THR A 1 129 ? -4.114 7.245 8.738 1.00 90.25 129 THR A O 1
ATOM 971 N N . VAL A 1 130 ? -2.635 8.921 8.472 1.00 89.62 130 VAL A N 1
ATOM 972 C CA . VAL A 1 130 ? -1.437 8.115 8.714 1.00 89.62 130 VAL A CA 1
ATOM 973 C C . VAL A 1 130 ? -1.118 8.191 10.200 1.00 89.62 130 VAL A C 1
ATOM 975 O O . VAL A 1 130 ? -0.869 9.268 10.734 1.00 89.62 130 VAL A O 1
ATOM 978 N N . THR A 1 131 ? -1.185 7.056 10.887 1.00 88.44 131 THR A N 1
ATOM 979 C CA . THR A 1 131 ? -0.910 7.005 12.331 1.00 88.44 131 THR A CA 1
ATOM 980 C C . THR A 1 131 ? 0.589 7.086 12.597 1.00 88.44 131 THR A C 1
ATOM 982 O O . THR A 1 131 ? 1.367 6.574 11.796 1.00 88.44 131 THR A O 1
ATOM 985 N N . SER A 1 132 ? 1.018 7.689 13.711 1.00 87.75 132 SER A N 1
ATOM 986 C CA . SER A 1 132 ? 2.411 7.655 14.186 1.00 87.75 132 SER A CA 1
ATOM 987 C C . SER A 1 132 ? 2.742 6.307 14.842 1.00 87.75 132 SER A C 1
ATOM 989 O O . SER A 1 132 ? 1.856 5.478 15.052 1.00 87.75 132 SER A O 1
ATOM 991 N N . SER A 1 133 ? 4.023 6.033 15.111 1.00 84.12 133 SER A N 1
ATOM 992 C CA . SER A 1 133 ? 4.418 4.784 15.790 1.00 84.12 133 SER A CA 1
ATOM 993 C C . SER A 1 133 ? 3.898 4.734 17.234 1.00 84.12 133 SER A C 1
ATOM 995 O O . SER A 1 133 ? 3.379 3.708 17.657 1.00 84.12 133 SER A O 1
ATOM 997 N N . GLU A 1 134 ? 3.935 5.865 17.941 1.00 85.00 134 GLU A N 1
ATOM 998 C CA . GLU A 1 134 ? 3.386 6.026 19.296 1.00 85.00 134 GLU A CA 1
ATOM 999 C C . GLU A 1 134 ? 1.870 5.776 19.333 1.00 85.00 134 GLU A C 1
ATOM 1001 O O . GLU A 1 134 ? 1.370 5.012 20.153 1.00 85.00 134 GLU A O 1
ATOM 1006 N N . GLN A 1 135 ? 1.123 6.325 18.366 1.00 82.75 135 GLN A N 1
ATOM 1007 C CA . GLN A 1 135 ? -0.325 6.105 18.257 1.00 82.75 135 GLN A CA 1
ATOM 1008 C C . GLN A 1 135 ? -0.698 4.630 18.039 1.00 82.75 135 GLN A C 1
ATOM 1010 O O . GLN A 1 135 ? -1.833 4.236 18.311 1.00 82.75 135 GLN A O 1
ATOM 1015 N N . GLN A 1 136 ? 0.230 3.822 17.520 1.00 84.31 136 GLN A N 1
ATOM 1016 C CA . GLN A 1 136 ? -0.006 2.418 17.196 1.00 84.31 136 GLN A CA 1
ATOM 1017 C C . GLN A 1 136 ? 0.416 1.442 18.289 1.00 84.31 136 GLN A C 1
ATOM 1019 O O . GLN A 1 136 ? -0.111 0.327 18.322 1.00 84.31 136 GLN A O 1
ATOM 1024 N N . GLU A 1 137 ? 1.326 1.852 19.175 1.00 83.38 137 GLU A N 1
ATOM 1025 C CA . GLU A 1 137 ? 2.021 0.988 20.135 1.00 83.38 137 GLU A CA 1
ATOM 1026 C C . GLU A 1 137 ? 1.062 0.128 20.967 1.00 83.38 137 GLU A C 1
ATOM 1028 O O . GLU A 1 137 ? 1.318 -1.046 21.238 1.00 83.38 137 GLU A O 1
ATOM 1033 N N . HIS A 1 138 ? -0.099 0.684 21.312 1.00 83.81 138 HIS A N 1
ATOM 1034 C CA . HIS A 1 138 ? -1.079 0.021 22.165 1.00 83.81 138 HIS A CA 1
ATOM 1035 C C . HIS A 1 138 ? -2.401 -0.306 21.464 1.00 83.81 138 HIS A C 1
ATOM 1037 O O . HIS A 1 138 ? -3.349 -0.707 22.133 1.00 83.81 138 HIS A O 1
ATOM 1043 N N . LEU A 1 139 ? -2.503 -0.205 20.130 1.00 85.62 139 LEU A N 1
ATOM 1044 C CA . LEU A 1 139 ? -3.778 -0.432 19.425 1.00 85.62 139 LEU A CA 1
ATOM 1045 C C . LEU A 1 139 ? -4.364 -1.826 19.677 1.00 85.62 139 LEU A C 1
ATOM 1047 O O . LEU A 1 139 ? -5.575 -1.963 19.863 1.00 85.62 139 LEU A O 1
ATOM 1051 N N . ALA A 1 140 ? -3.517 -2.858 19.710 1.00 84.38 140 ALA A N 1
ATOM 1052 C CA . ALA A 1 140 ? -3.954 -4.221 20.005 1.00 84.38 140 ALA A CA 1
ATOM 1053 C C . ALA A 1 140 ? -4.482 -4.347 21.444 1.00 84.38 140 ALA A C 1
ATOM 1055 O O . ALA A 1 140 ? -5.554 -4.914 21.654 1.00 84.38 140 ALA A O 1
ATOM 1056 N N . GLY A 1 141 ? -3.774 -3.759 22.414 1.00 86.56 141 GLY A N 1
ATOM 1057 C CA . GLY A 1 141 ? -4.175 -3.738 23.822 1.00 86.56 141 GLY A CA 1
ATOM 1058 C C . GLY A 1 141 ? -5.471 -2.958 24.047 1.00 86.56 141 GLY A C 1
ATOM 1059 O O . GLY A 1 141 ? -6.408 -3.481 24.643 1.00 86.56 141 GLY A O 1
ATOM 1060 N N . CYS A 1 142 ? -5.575 -1.749 23.491 1.00 87.06 142 CYS A N 1
ATOM 1061 C CA . CYS A 1 142 ? -6.792 -0.937 23.518 1.00 87.06 142 CYS A CA 1
ATOM 1062 C C . CYS A 1 142 ? -7.983 -1.688 22.914 1.00 87.06 142 CYS A C 1
ATOM 1064 O O . CYS A 1 142 ? -9.067 -1.688 23.494 1.00 87.06 142 CYS A O 1
ATOM 1066 N N . GLY A 1 143 ? -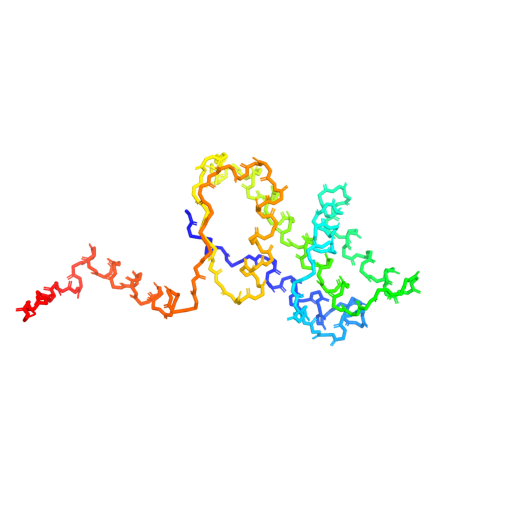7.779 -2.372 21.784 1.00 87.56 143 GLY A N 1
ATOM 1067 C CA . GLY A 1 143 ? -8.805 -3.199 21.153 1.00 87.56 143 GLY A CA 1
ATOM 1068 C C . GLY A 1 143 ? -9.243 -4.376 22.029 1.00 87.56 143 GLY A C 1
ATOM 1069 O O . GLY A 1 143 ? -10.440 -4.598 22.195 1.00 87.56 143 GLY A O 1
ATOM 1070 N N . ALA A 1 144 ? -8.295 -5.099 22.630 1.00 90.88 144 ALA A N 1
ATOM 1071 C CA . ALA A 1 144 ? -8.593 -6.204 23.540 1.00 90.88 144 ALA A CA 1
ATOM 1072 C C . ALA A 1 144 ? -9.373 -5.729 24.775 1.00 90.88 144 ALA A C 1
ATOM 1074 O O . ALA A 1 144 ? -10.377 -6.338 25.140 1.00 90.88 144 ALA A O 1
ATOM 1075 N N . ILE A 1 145 ? -8.969 -4.602 25.370 1.00 90.88 145 ILE A N 1
ATOM 1076 C CA . ILE A 1 145 ? -9.669 -3.983 26.502 1.00 90.88 145 ILE A CA 1
ATOM 1077 C C . ILE A 1 145 ? -11.076 -3.540 26.093 1.00 90.88 145 ILE A C 1
ATOM 1079 O O . ILE A 1 145 ? -12.019 -3.767 26.847 1.00 90.88 145 ILE A O 1
ATOM 1083 N N . ALA A 1 146 ? -11.245 -2.936 24.914 1.00 90.50 146 ALA A N 1
ATOM 1084 C CA . ALA A 1 146 ? -12.557 -2.526 24.416 1.00 90.50 146 ALA A CA 1
ATOM 1085 C C . ALA A 1 146 ? -13.505 -3.729 24.277 1.00 90.50 146 ALA A C 1
ATOM 1087 O O . ALA A 1 146 ? -14.620 -3.690 24.789 1.00 90.50 146 ALA A O 1
ATOM 1088 N N . VAL A 1 147 ? -13.039 -4.832 23.683 1.00 92.06 147 VAL A N 1
ATOM 1089 C CA . VAL A 1 147 ? -13.826 -6.072 23.572 1.00 92.06 147 VAL A CA 1
ATOM 1090 C C . VAL A 1 147 ? -14.127 -6.671 24.949 1.00 92.06 147 VAL A C 1
ATOM 1092 O O . VAL A 1 147 ? -15.250 -7.103 25.202 1.00 92.06 147 VAL A O 1
ATOM 1095 N N . ALA A 1 148 ? -13.151 -6.682 25.859 1.00 91.31 148 ALA A N 1
ATOM 1096 C CA . ALA A 1 148 ? -13.332 -7.204 27.208 1.00 91.31 148 ALA A CA 1
ATOM 1097 C C . ALA A 1 148 ? -14.354 -6.381 28.016 1.00 91.31 148 ALA A C 1
ATOM 1099 O O . ALA A 1 148 ? -15.151 -6.958 28.753 1.00 91.31 148 ALA A O 1
ATOM 1100 N N . ARG A 1 149 ? -14.385 -5.053 27.834 1.00 90.88 149 ARG A N 1
ATOM 1101 C CA . ARG A 1 149 ? -15.394 -4.159 28.428 1.00 90.88 149 ARG A CA 1
ATOM 1102 C C . ARG A 1 149 ? -16.796 -4.447 27.901 1.00 90.88 149 ARG A C 1
ATOM 1104 O O . ARG A 1 149 ? -17.700 -4.621 28.708 1.00 90.88 149 ARG A O 1
ATOM 1111 N N . GLU A 1 150 ? -16.961 -4.590 26.586 1.00 92.06 150 GLU A N 1
ATOM 1112 C CA . GLU A 1 150 ? -18.252 -4.958 25.973 1.00 92.06 150 GLU A CA 1
ATOM 1113 C C . GLU A 1 150 ? -18.775 -6.319 26.460 1.00 92.06 150 GLU A C 1
ATOM 1115 O O . GLU A 1 150 ? -19.976 -6.573 26.488 1.00 92.06 150 GLU A O 1
ATOM 1120 N N . ARG A 1 151 ? -17.874 -7.210 26.885 1.00 92.06 151 ARG A N 1
ATOM 1121 C CA . ARG A 1 151 ? -18.214 -8.521 27.457 1.00 92.06 151 ARG A CA 1
ATOM 1122 C C . ARG A 1 151 ? -18.330 -8.523 28.984 1.00 92.06 151 ARG A C 1
ATOM 1124 O O . ARG A 1 151 ? -18.550 -9.585 29.557 1.00 92.06 151 ARG A O 1
ATOM 1131 N N . GLY A 1 152 ? -18.172 -7.373 29.643 1.00 90.31 152 GLY A N 1
ATOM 1132 C CA . GLY A 1 152 ? -18.246 -7.251 31.102 1.00 90.31 152 GLY A CA 1
ATOM 1133 C C . GLY A 1 152 ? -17.083 -7.902 31.861 1.00 90.31 152 GLY A C 1
ATOM 1134 O O . GLY A 1 152 ? -17.197 -8.143 33.058 1.00 90.31 152 GLY A O 1
ATOM 1135 N N . LEU A 1 153 ? -15.965 -8.192 31.188 1.00 88.62 153 LEU A N 1
ATOM 1136 C CA . LEU A 1 153 ? -14.799 -8.869 31.771 1.00 88.62 153 LEU A CA 1
ATOM 1137 C C . LEU A 1 153 ? -13.853 -7.910 32.514 1.00 88.62 153 LEU A C 1
ATOM 1139 O O . LEU A 1 153 ? -13.007 -8.358 33.283 1.00 88.62 153 LEU A O 1
ATOM 1143 N N . VAL A 1 154 ? -13.971 -6.597 32.283 1.00 84.94 154 VAL A N 1
ATOM 1144 C CA . VAL A 1 154 ? -13.148 -5.561 32.926 1.00 84.94 154 VAL A CA 1
ATOM 1145 C C . VAL A 1 154 ? -14.049 -4.411 33.370 1.00 84.94 154 VAL A C 1
ATOM 1147 O O . VAL A 1 154 ? -14.739 -3.815 32.543 1.00 84.94 154 VAL A O 1
ATOM 1150 N N . GLN A 1 155 ? -14.035 -4.079 34.663 1.00 72.56 155 GLN A N 1
ATOM 1151 C CA . GLN A 1 155 ? -14.737 -2.904 35.187 1.00 72.56 155 GLN A CA 1
ATOM 1152 C C . GLN A 1 155 ? -13.937 -1.628 34.906 1.00 72.56 155 GLN A C 1
ATOM 1154 O O . GLN A 1 155 ? -12.709 -1.607 34.998 1.00 72.56 155 GLN A O 1
ATOM 1159 N N . THR A 1 156 ? -14.634 -0.544 34.568 1.00 61.25 156 THR A N 1
ATOM 1160 C CA . THR A 1 156 ? -14.024 0.771 34.365 1.00 61.25 156 THR A CA 1
ATOM 1161 C C . THR A 1 156 ? -13.408 1.251 35.678 1.00 61.25 156 THR A C 1
ATOM 1163 O O . THR A 1 156 ? -14.126 1.641 36.598 1.00 61.25 156 THR A O 1
ATOM 1166 N N . LEU A 1 157 ? -12.077 1.260 35.774 1.00 56.59 157 LEU A N 1
ATOM 1167 C CA . LEU A 1 157 ? -11.397 2.050 36.797 1.00 56.59 157 LEU A CA 1
ATOM 1168 C C . LEU A 1 157 ? -11.739 3.515 36.519 1.00 56.59 157 LEU A C 1
ATOM 1170 O O . LEU A 1 157 ? -11.339 4.068 35.492 1.00 56.59 157 LEU A O 1
ATOM 1174 N N . LYS A 1 158 ? -12.524 4.133 37.409 1.00 45.75 158 LYS A N 1
ATOM 1175 C CA . LYS A 1 158 ? -12.632 5.591 37.462 1.00 45.75 158 LYS A CA 1
ATOM 1176 C C . LYS A 1 158 ? -11.221 6.105 37.713 1.00 45.75 158 LYS A C 1
ATOM 1178 O O . LYS A 1 158 ? -10.700 5.938 38.813 1.00 45.75 158 LYS A O 1
ATOM 1183 N N . VAL A 1 159 ? -10.588 6.668 36.690 1.00 47.50 159 VAL A N 1
ATOM 1184 C CA . VAL A 1 159 ? -9.337 7.398 36.881 1.00 47.50 159 VAL A CA 1
ATOM 1185 C C . VAL A 1 159 ? -9.693 8.574 37.783 1.00 47.50 159 VAL A C 1
ATOM 1187 O O . VAL A 1 159 ? -10.514 9.412 37.409 1.00 47.50 159 VAL A O 1
ATOM 1190 N N . ALA A 1 160 ? -9.173 8.562 39.009 1.00 45.41 160 ALA A N 1
ATOM 1191 C CA . ALA A 1 160 ? -9.325 9.672 39.928 1.00 45.41 160 ALA A CA 1
ATOM 1192 C C . ALA A 1 160 ? -8.664 10.888 39.271 1.00 45.41 160 ALA A C 1
ATOM 1194 O O . ALA A 1 160 ? -7.481 10.845 38.939 1.00 45.41 160 ALA A O 1
ATOM 1195 N N . GLN A 1 161 ? -9.456 11.927 39.014 1.00 39.72 161 GLN A N 1
ATOM 1196 C CA . GLN A 1 161 ? -8.925 13.227 38.633 1.00 39.72 161 GLN A CA 1
ATOM 1197 C C . GLN A 1 161 ? -8.121 13.754 39.827 1.00 39.72 161 GLN A C 1
ATOM 1199 O O . GLN A 1 161 ? -8.662 13.835 40.932 1.00 39.72 161 GLN A O 1
ATOM 1204 N N . ALA A 1 162 ? -6.843 14.046 39.597 1.00 37.56 162 ALA A N 1
ATOM 1205 C CA . ALA A 1 162 ? -5.985 14.827 40.479 1.00 37.56 162 ALA A CA 1
ATOM 1206 C C . ALA A 1 162 ? -5.670 16.151 39.780 1.00 37.56 162 ALA A C 1
ATOM 1208 O O . ALA A 1 162 ? -5.464 16.106 38.543 1.00 37.56 162 ALA A O 1
#